Protein AF-W1YP73-F1 (afdb_monomer)

pLDDT: mean 88.68, std 14.27, range [38.91, 98.44]

Radius of gyration: 13.32 Å; Cα contacts (8 Å, |Δi|>4): 98; chains: 1; bounding box: 28×20×43 Å

Nearest PDB structures (foldseek):
  3vth-assembly1_A  TM=9.342E-01  e=4.705E-05  Caldanaerobacter subterraneus subsp. tengcongensis MB4
  4oj3-assembly1_A  TM=9.505E-01  e=9.128E-04  Saccharolobus solfataricus P2
  4oj1-assembly1_A  TM=9.147E-01  e=1.546E-03  Saccharolobus solfataricus P2
  7chx-assembly2_B  TM=9.349E-01  e=2.620E-03  Staphylococcus aureus
  3ofh-assembly3_A  TM=4.635E-01  e=9.229E-01  Mus musculus

Structure (mmCIF, N/CA/C/O backbone):
data_AF-W1YP73-F1
#
_entry.id   AF-W1YP73-F1
#
loop_
_atom_site.group_PDB
_atom_site.id
_atom_site.type_symbol
_atom_site.label_atom_id
_atom_site.label_alt_id
_atom_site.label_comp_id
_atom_site.label_asym_id
_atom_site.label_entity_id
_atom_site.label_seq_id
_atom_site.pdbx_PDB_ins_code
_atom_site.Cartn_x
_atom_site.Cartn_y
_atom_site.Cartn_z
_atom_site.occupancy
_atom_site.B_iso_or_equiv
_atom_site.auth_seq_id
_atom_site.auth_comp_id
_atom_site.auth_asym_id
_atom_site.auth_atom_id
_atom_site.pdbx_PDB_model_num
ATOM 1 N N . MET A 1 1 ? -12.487 -11.532 29.764 1.00 38.91 1 MET A N 1
ATOM 2 C CA . MET A 1 1 ? -12.401 -10.065 29.603 1.00 38.91 1 MET A CA 1
ATOM 3 C C . MET A 1 1 ? -11.398 -9.773 28.502 1.00 38.91 1 MET A C 1
ATOM 5 O O . MET A 1 1 ? -10.207 -9.885 28.753 1.00 38.91 1 MET A O 1
ATOM 9 N N . LYS A 1 2 ? -11.845 -9.506 27.270 1.00 45.53 2 LYS A N 1
ATOM 10 C CA . LYS A 1 2 ? -10.956 -8.934 26.251 1.00 45.53 2 LYS A CA 1
ATOM 11 C C . LYS A 1 2 ? -11.031 -7.421 26.433 1.00 45.53 2 LYS A C 1
ATOM 13 O O . LYS A 1 2 ? -12.128 -6.880 26.496 1.00 45.53 2 LYS A O 1
ATOM 18 N N . GLN A 1 3 ? -9.879 -6.808 26.677 1.00 47.75 3 GLN A N 1
ATOM 19 C CA . GLN A 1 3 ? -9.721 -5.372 26.881 1.00 47.75 3 GLN A CA 1
ATOM 20 C C . GLN A 1 3 ? -10.379 -4.637 25.704 1.00 47.75 3 GLN A C 1
ATOM 22 O O . GLN A 1 3 ? -9.974 -4.839 24.563 1.00 47.75 3 GLN A O 1
ATOM 27 N N . ASN A 1 4 ? -11.392 -3.811 25.973 1.00 53.41 4 ASN A N 1
ATOM 28 C CA . ASN A 1 4 ? -11.886 -2.831 25.009 1.00 53.41 4 ASN A CA 1
ATOM 29 C C . ASN A 1 4 ? -10.844 -1.708 24.926 1.00 53.41 4 ASN A C 1
ATOM 31 O O . ASN A 1 4 ? -11.007 -0.649 25.528 1.00 53.41 4 ASN A O 1
ATOM 35 N N . SER A 1 5 ? -9.733 -1.952 24.235 1.00 59.91 5 SER A N 1
ATOM 36 C CA . SER A 1 5 ? -8.884 -0.868 23.757 1.00 59.91 5 SER A CA 1
ATOM 37 C C . SER A 1 5 ? -9.683 -0.114 22.701 1.00 59.91 5 SER A C 1
ATOM 39 O O . SER A 1 5 ? -10.135 -0.729 21.738 1.00 59.91 5 SER A O 1
ATOM 41 N N . ASN A 1 6 ? -9.881 1.193 22.889 1.00 64.81 6 ASN A N 1
ATOM 42 C CA . ASN A 1 6 ? -10.349 2.095 21.838 1.00 64.81 6 ASN A CA 1
ATOM 43 C C . ASN A 1 6 ? -9.406 1.933 20.635 1.00 64.81 6 ASN A C 1
ATOM 45 O O . ASN A 1 6 ? -8.336 2.536 20.597 1.00 64.81 6 ASN A O 1
ATOM 49 N N . GLN A 1 7 ? -9.757 1.060 19.693 1.00 72.94 7 GLN A N 1
ATOM 50 C CA . GLN A 1 7 ? -9.049 0.944 18.430 1.00 72.94 7 GL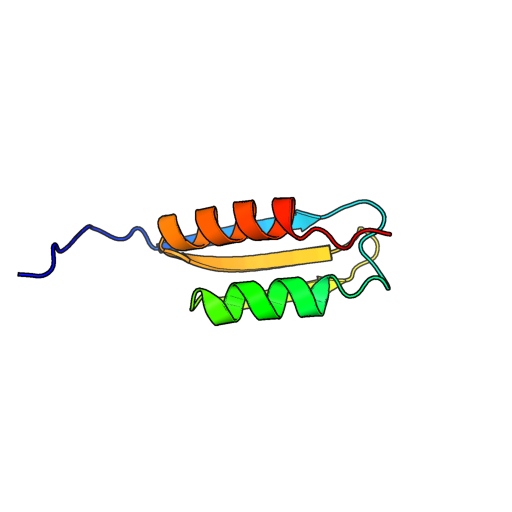N A CA 1
ATOM 51 C C . GLN A 1 7 ? -9.480 2.138 17.592 1.00 72.94 7 GLN A C 1
ATOM 53 O O . GLN A 1 7 ? -10.596 2.180 17.074 1.00 72.94 7 GLN A O 1
ATOM 58 N N . THR A 1 8 ? -8.610 3.142 17.518 1.00 89.75 8 THR A N 1
ATOM 59 C CA . THR A 1 8 ? -8.779 4.228 16.561 1.00 89.75 8 THR A CA 1
ATOM 60 C C . THR A 1 8 ? -8.735 3.615 15.168 1.00 89.75 8 THR A C 1
ATOM 62 O O . THR A 1 8 ? -7.785 2.915 14.816 1.00 89.75 8 THR A O 1
ATOM 65 N N . ILE A 1 9 ? -9.805 3.828 14.406 1.00 94.88 9 ILE A N 1
ATOM 66 C CA . ILE A 1 9 ? -9.851 3.475 12.994 1.00 94.88 9 ILE A CA 1
ATOM 67 C C . ILE A 1 9 ? -9.370 4.686 12.212 1.00 94.88 9 ILE A C 1
ATOM 69 O O . ILE A 1 9 ? -9.911 5.783 12.363 1.00 94.88 9 ILE A O 1
ATOM 73 N N . GLU A 1 10 ? -8.376 4.476 11.363 1.00 97.31 10 GLU A N 1
ATOM 74 C CA . GLU A 1 10 ? -7.797 5.514 10.521 1.00 97.31 10 GLU A CA 1
ATOM 75 C C . GLU A 1 10 ? -7.790 5.072 9.062 1.00 97.31 10 GLU A C 1
ATOM 77 O O . GLU A 1 10 ? -7.905 3.886 8.747 1.00 97.31 10 GLU A O 1
ATOM 82 N N . ARG A 1 11 ? -7.655 6.05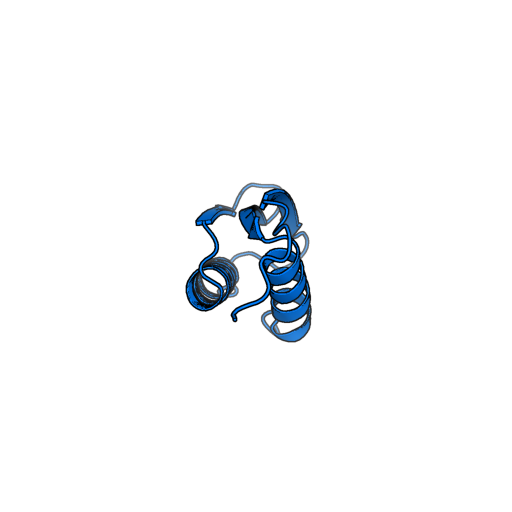1 8.167 1.00 98.25 11 ARG A N 1
ATOM 83 C CA . ARG A 1 11 ? -7.443 5.841 6.737 1.00 98.25 11 ARG A CA 1
ATOM 84 C C . ARG A 1 11 ? -6.174 6.568 6.327 1.00 98.25 11 ARG A C 1
ATOM 86 O O . ARG A 1 11 ? -6.085 7.782 6.495 1.00 98.25 11 ARG A O 1
ATOM 93 N N . TRP A 1 12 ? -5.203 5.830 5.805 1.00 98.25 12 TRP A N 1
ATOM 94 C CA . TRP A 1 12 ? -3.911 6.354 5.375 1.00 98.25 12 TRP A CA 1
ATOM 95 C C . TRP A 1 12 ? -3.808 6.330 3.853 1.00 98.25 12 TRP A C 1
ATOM 97 O O . TRP A 1 12 ? -4.212 5.364 3.206 1.00 98.25 12 TRP A O 1
ATOM 107 N N . GLY A 1 13 ? -3.240 7.398 3.294 1.00 98.12 13 GLY A N 1
ATOM 108 C CA . GLY A 1 13 ? -2.821 7.469 1.898 1.00 98.12 13 GLY A CA 1
ATOM 109 C C . GLY A 1 13 ? -1.300 7.422 1.823 1.00 98.12 13 GLY A C 1
ATOM 110 O O . GLY A 1 13 ? -0.632 8.323 2.327 1.00 98.12 13 GLY A O 1
ATOM 111 N N . ILE A 1 14 ? -0.754 6.382 1.197 1.00 96.62 14 ILE A N 1
ATOM 112 C CA . ILE A 1 14 ? 0.685 6.118 1.144 1.00 96.62 14 ILE A CA 1
ATOM 113 C C . ILE A 1 14 ? 1.138 6.121 -0.315 1.00 96.62 14 ILE A C 1
ATOM 115 O O . ILE A 1 14 ? 0.559 5.453 -1.175 1.00 96.62 14 ILE A O 1
ATOM 119 N N . ARG A 1 15 ? 2.200 6.878 -0.594 1.00 95.38 15 ARG A N 1
ATOM 120 C CA . ARG A 1 15 ? 2.843 6.947 -1.906 1.00 95.38 15 ARG A CA 1
ATOM 121 C C . ARG A 1 15 ? 4.188 6.234 -1.845 1.00 95.38 15 ARG A C 1
ATOM 123 O O . ARG A 1 15 ? 5.060 6.647 -1.088 1.00 95.38 15 ARG A O 1
ATOM 130 N N . TYR A 1 16 ? 4.371 5.234 -2.698 1.00 93.00 16 TYR A N 1
ATOM 131 C CA . TYR A 1 16 ? 5.665 4.600 -2.927 1.00 93.00 16 TYR A CA 1
ATOM 132 C C . TYR A 1 16 ? 6.234 5.067 -4.268 1.00 93.00 16 TYR A C 1
ATOM 134 O O . TYR A 1 16 ? 5.562 5.005 -5.301 1.00 93.00 16 TYR A O 1
ATOM 142 N N . THR A 1 17 ? 7.478 5.537 -4.242 1.00 91.38 17 THR A N 1
ATOM 143 C CA . THR A 1 17 ? 8.220 6.059 -5.399 1.00 91.38 17 THR A CA 1
ATOM 144 C C . THR A 1 17 ? 9.494 5.247 -5.631 1.00 91.38 17 THR A C 1
ATOM 146 O O . THR A 1 17 ? 9.986 4.598 -4.713 1.00 91.38 17 THR A O 1
ATOM 149 N N . GLY A 1 18 ? 10.066 5.316 -6.835 1.00 88.31 18 GLY A N 1
ATOM 150 C CA . GLY A 1 18 ? 11.256 4.545 -7.216 1.00 88.31 18 GLY A CA 1
ATOM 151 C C . GLY A 1 18 ? 10.902 3.337 -8.083 1.00 88.31 18 GLY A C 1
ATOM 152 O O . GLY A 1 18 ? 9.935 3.380 -8.846 1.00 88.31 18 GLY A O 1
ATOM 153 N N . ILE A 1 19 ? 11.677 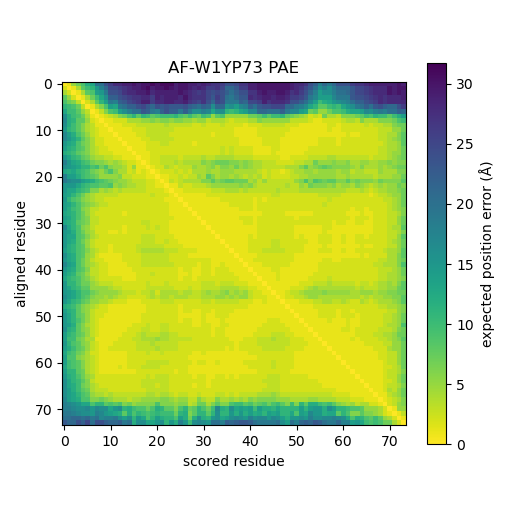2.254 -7.991 1.00 84.88 19 ILE A N 1
ATOM 154 C CA . ILE A 1 19 ? 11.458 1.048 -8.805 1.00 84.88 19 ILE A CA 1
ATOM 155 C C . ILE A 1 19 ? 10.385 0.173 -8.142 1.00 84.88 19 ILE A C 1
ATOM 157 O O . ILE A 1 19 ? 10.670 -0.811 -7.471 1.00 84.88 19 ILE A O 1
ATOM 161 N N . VAL A 1 20 ? 9.125 0.578 -8.304 1.00 84.38 20 VAL A N 1
ATOM 162 C CA . VAL A 1 20 ? 7.952 -0.056 -7.664 1.00 84.38 20 VAL A CA 1
ATOM 163 C C . VAL A 1 20 ? 6.958 -0.648 -8.671 1.00 84.38 20 VAL A C 1
ATOM 165 O O . VAL A 1 20 ? 5.966 -1.272 -8.298 1.00 84.38 20 VAL A O 1
ATOM 168 N N . GLN A 1 21 ? 7.214 -0.483 -9.971 1.00 85.94 21 GLN A N 1
ATOM 169 C CA . GLN A 1 21 ? 6.363 -0.988 -11.050 1.00 85.94 21 GLN A CA 1
ATOM 170 C C . GLN A 1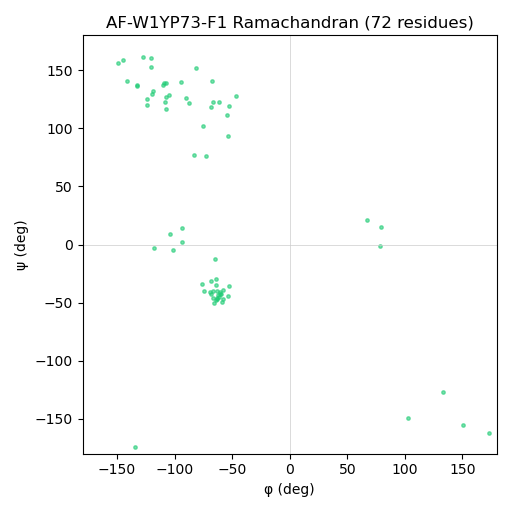 21 ? 7.023 -2.170 -11.758 1.00 85.94 21 GLN A C 1
ATOM 172 O O . GLN A 1 21 ? 8.223 -2.165 -11.997 1.00 85.94 21 GLN A O 1
ATOM 177 N N . GLY A 1 22 ? 6.234 -3.198 -12.084 1.00 85.62 22 GLY A N 1
ATOM 178 C CA . GLY A 1 22 ? 6.740 -4.424 -12.717 1.00 85.62 22 GLY A CA 1
ATOM 179 C C . GLY A 1 22 ? 7.425 -5.416 -11.766 1.00 85.62 22 GLY A C 1
ATOM 180 O O . GLY A 1 22 ? 7.787 -6.497 -12.205 1.00 85.62 22 GLY A O 1
ATOM 181 N N . VAL A 1 23 ? 7.535 -5.096 -10.471 1.00 87.06 23 VAL A N 1
ATOM 182 C CA . VAL A 1 23 ? 8.278 -5.889 -9.463 1.00 87.06 23 VAL A CA 1
ATOM 183 C C . VAL A 1 23 ? 7.389 -6.709 -8.519 1.00 87.06 23 VAL A C 1
ATOM 185 O O . VAL A 1 23 ? 7.843 -7.215 -7.503 1.00 87.06 23 VAL A O 1
ATOM 188 N N . GLY A 1 24 ? 6.084 -6.797 -8.793 1.00 88.56 24 GLY A N 1
ATOM 189 C CA . GLY A 1 24 ? 5.145 -7.494 -7.899 1.00 88.56 24 GLY A CA 1
ATOM 190 C C . GLY A 1 24 ? 4.707 -6.697 -6.660 1.00 88.56 24 GLY A C 1
ATOM 191 O O . GLY A 1 24 ? 4.091 -7.265 -5.762 1.00 88.56 24 GLY A O 1
ATOM 192 N N . PHE A 1 25 ? 4.929 -5.376 -6.630 1.00 91.00 25 PHE A N 1
ATOM 193 C CA . PHE A 1 25 ? 4.583 -4.523 -5.481 1.00 91.00 25 PHE A CA 1
ATOM 194 C C . PHE A 1 25 ? 3.081 -4.529 -5.133 1.00 91.00 25 PHE A C 1
ATOM 196 O O . PHE A 1 25 ? 2.708 -4.624 -3.969 1.00 91.00 25 PHE A O 1
ATOM 203 N N . ARG A 1 26 ? 2.186 -4.474 -6.134 1.00 94.38 26 ARG A N 1
ATOM 204 C CA . ARG A 1 26 ? 0.727 -4.512 -5.887 1.00 94.38 26 ARG A CA 1
ATOM 205 C C . ARG A 1 26 ? 0.265 -5.839 -5.255 1.00 94.38 26 ARG A C 1
ATOM 207 O O . ARG A 1 26 ? -0.464 -5.772 -4.268 1.00 94.38 26 ARG A O 1
ATOM 214 N N . PRO A 1 27 ? 0.677 -7.024 -5.761 1.00 94.19 27 PRO A N 1
ATOM 215 C CA . PRO A 1 27 ? 0.450 -8.290 -5.063 1.00 94.19 27 PRO A CA 1
ATOM 216 C C . PRO A 1 27 ? 0.956 -8.305 -3.615 1.00 94.19 27 PRO A C 1
ATOM 218 O O . PRO A 1 27 ? 0.212 -8.740 -2.740 1.00 94.19 27 PRO A O 1
ATOM 221 N N . LEU A 1 28 ? 2.165 -7.791 -3.352 1.00 93.44 28 LEU A N 1
ATOM 222 C CA . LEU A 1 28 ? 2.731 -7.706 -1.998 1.00 93.44 28 LEU A CA 1
ATOM 223 C C . LEU A 1 28 ? 1.838 -6.875 -1.063 1.00 93.44 28 LEU A C 1
ATOM 225 O O . LEU A 1 28 ? 1.468 -7.339 0.013 1.00 93.44 28 LEU A O 1
ATOM 229 N N . VAL A 1 29 ? 1.428 -5.682 -1.507 1.00 95.50 29 VAL A N 1
ATOM 230 C CA . VAL A 1 29 ? 0.504 -4.810 -0.763 1.00 95.50 29 VAL A CA 1
ATOM 231 C C . VAL A 1 29 ? -0.819 -5.516 -0.478 1.00 95.50 29 VAL A C 1
ATOM 233 O O . VAL A 1 29 ? -1.296 -5.498 0.653 1.00 95.50 29 VAL A O 1
ATOM 236 N N . SER A 1 30 ? -1.412 -6.160 -1.487 1.00 95.88 30 SER A N 1
ATOM 237 C CA . SER A 1 30 ? -2.689 -6.856 -1.315 1.00 95.88 30 SER A CA 1
ATOM 238 C C . SER A 1 30 ? -2.588 -8.033 -0.343 1.00 95.88 30 SER A C 1
ATOM 240 O O . SER A 1 30 ? -3.549 -8.298 0.375 1.00 95.88 30 SER A O 1
ATOM 242 N N . MET A 1 31 ? -1.455 -8.739 -0.326 1.00 95.94 31 MET A N 1
ATOM 243 C CA . MET A 1 31 ? -1.207 -9.860 0.580 1.00 95.94 31 MET A CA 1
ATOM 244 C C . MET A 1 31 ? -1.140 -9.385 2.035 1.00 95.94 31 MET A C 1
ATOM 246 O O . MET A 1 31 ? -1.882 -9.905 2.868 1.00 95.94 31 MET A O 1
ATOM 250 N N . TRP A 1 32 ? -0.341 -8.351 2.319 1.00 97.12 32 TRP A N 1
ATOM 251 C CA . TRP A 1 32 ? -0.212 -7.789 3.666 1.00 97.12 32 TRP A CA 1
ATOM 252 C C . TRP A 1 32 ? -1.493 -7.110 4.159 1.00 97.12 32 TRP A C 1
ATOM 254 O O . TRP A 1 32 ? -1.886 -7.289 5.309 1.00 97.12 32 TRP A O 1
ATOM 264 N N . ALA A 1 33 ? -2.198 -6.379 3.291 1.00 97.25 33 ALA A N 1
ATOM 265 C CA . ALA A 1 33 ? -3.486 -5.792 3.654 1.00 97.25 33 ALA A CA 1
ATOM 266 C C . ALA A 1 33 ? -4.506 -6.881 4.035 1.00 97.25 33 ALA A C 1
ATOM 268 O O . ALA A 1 33 ? -5.200 -6.755 5.041 1.00 97.25 33 ALA A O 1
ATOM 269 N N . HIS A 1 34 ? -4.560 -7.978 3.272 1.00 97.00 34 HIS A N 1
ATOM 270 C CA . HIS A 1 34 ? -5.469 -9.086 3.556 1.00 97.00 34 HIS A CA 1
ATOM 271 C C . HIS A 1 34 ? -5.096 -9.846 4.835 1.00 97.00 34 HIS A C 1
ATOM 273 O O . HIS A 1 34 ? -5.983 -10.153 5.631 1.00 97.00 34 HIS A O 1
ATOM 279 N N . SER A 1 35 ? -3.806 -10.125 5.063 1.00 97.12 35 SER A N 1
ATOM 280 C CA . SER A 1 35 ? -3.348 -10.856 6.254 1.00 97.12 35 SER A CA 1
ATOM 281 C C . SER A 1 35 ? -3.619 -10.098 7.558 1.00 97.12 35 SER A C 1
ATOM 283 O O . SER A 1 35 ? -3.874 -10.728 8.584 1.00 97.12 35 SER A O 1
ATOM 285 N N . LEU A 1 36 ? -3.636 -8.763 7.504 1.00 96.44 36 LEU A N 1
ATOM 286 C CA . LEU A 1 36 ? -3.926 -7.875 8.633 1.00 96.44 36 LEU A CA 1
ATOM 287 C C . LEU A 1 36 ? -5.406 -7.456 8.727 1.00 96.44 36 LEU A C 1
ATOM 289 O O . LEU A 1 36 ? -5.765 -6.677 9.604 1.00 96.44 36 LEU A O 1
ATOM 293 N N . GLY A 1 37 ? -6.282 -7.947 7.841 1.00 96.75 37 GLY A N 1
ATOM 294 C CA . GLY A 1 37 ? -7.706 -7.585 7.843 1.00 96.75 37 GLY A CA 1
ATOM 295 C C . GLY A 1 37 ? -7.989 -6.120 7.480 1.00 96.75 37 GLY A C 1
ATOM 296 O O . GLY A 1 37 ? -9.050 -5.591 7.814 1.00 96.75 37 GLY A O 1
ATOM 297 N N . LEU A 1 38 ? -7.052 -5.459 6.799 1.00 97.81 38 LEU A N 1
ATOM 298 C CA . LEU A 1 38 ? -7.167 -4.077 6.350 1.00 97.81 38 LEU A CA 1
ATOM 299 C C . LEU A 1 38 ? -7.972 -3.985 5.048 1.00 97.81 38 LEU A C 1
ATOM 301 O O . LEU A 1 38 ? -7.994 -4.901 4.224 1.00 97.81 38 LEU A O 1
ATOM 305 N N . THR A 1 39 ? -8.626 -2.844 4.836 1.00 98.06 39 THR A N 1
ATOM 306 C CA . THR A 1 39 ? -9.452 -2.585 3.642 1.00 98.06 39 THR A CA 1
ATOM 307 C C . THR A 1 39 ? -8.932 -1.386 2.868 1.00 98.06 39 THR A C 1
ATOM 309 O O . THR A 1 39 ? -8.338 -0.490 3.455 1.00 98.06 39 THR A O 1
ATOM 312 N N . GLY A 1 40 ? -9.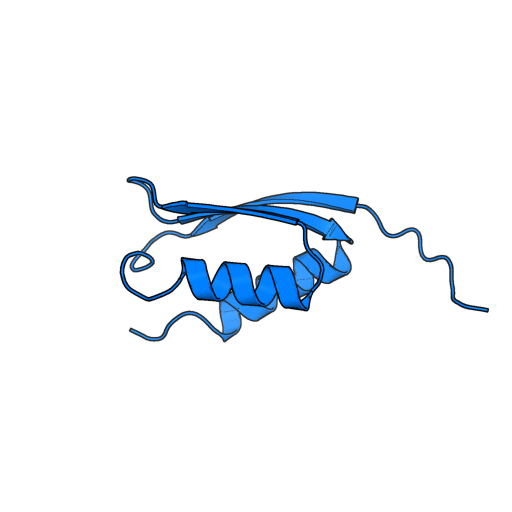155 -1.334 1.556 1.00 97.44 40 GLY A N 1
ATOM 313 C CA . GLY A 1 40 ? -8.664 -0.231 0.735 1.00 97.44 40 GLY A CA 1
ATOM 314 C C . GLY A 1 40 ? -8.373 -0.644 -0.698 1.00 97.44 40 GLY A C 1
ATOM 315 O O . GLY A 1 40 ? -8.958 -1.603 -1.203 1.00 97.44 40 GLY A O 1
ATOM 316 N N . PHE A 1 41 ? -7.479 0.087 -1.358 1.00 98.06 41 PHE A N 1
ATOM 317 C CA . PHE A 1 41 ? -7.089 -0.182 -2.736 1.00 98.06 41 PHE A CA 1
ATOM 318 C C . PHE A 1 41 ? -5.643 0.229 -3.020 1.00 98.06 41 PHE A C 1
ATOM 320 O O . PHE A 1 41 ? -5.068 1.097 -2.367 1.00 98.06 41 PHE A O 1
ATOM 327 N N . VAL A 1 42 ? -5.061 -0.399 -4.041 1.00 97.25 42 VAL A N 1
ATOM 328 C CA . VAL A 1 42 ? -3.718 -0.104 -4.540 1.00 97.25 42 VAL A CA 1
ATOM 329 C C . VAL A 1 42 ? -3.744 0.010 -6.059 1.00 97.25 42 VAL A C 1
ATOM 331 O O . VAL A 1 42 ? -4.352 -0.814 -6.744 1.00 97.25 42 VAL A O 1
ATOM 334 N N . TYR A 1 43 ? -3.063 1.014 -6.606 1.00 95.56 43 TYR A N 1
ATOM 335 C CA . TYR A 1 43 ? -2.924 1.187 -8.050 1.00 95.56 43 TYR A CA 1
ATOM 336 C C . TYR A 1 43 ? -1.559 1.762 -8.426 1.00 95.56 43 TYR A C 1
ATOM 338 O O . TYR A 1 43 ? -0.871 2.381 -7.615 1.00 95.56 43 TYR A O 1
ATOM 346 N N . ASN A 1 44 ? -1.177 1.538 -9.683 1.00 94.88 44 ASN A N 1
ATOM 347 C CA . ASN A 1 44 ? -0.018 2.185 -10.284 1.00 94.88 44 ASN A CA 1
ATOM 348 C C . ASN A 1 44 ? -0.492 3.431 -11.033 1.00 94.88 44 ASN A C 1
ATOM 350 O O . ASN A 1 44 ? -1.504 3.371 -11.732 1.00 94.88 44 ASN A O 1
ATOM 354 N N . ASP A 1 45 ? 0.265 4.515 -10.949 1.00 93.50 45 ASP A N 1
ATOM 355 C CA . ASP A 1 45 ? 0.110 5.692 -11.804 1.00 93.50 45 ASP A CA 1
ATOM 356 C C . ASP A 1 45 ? 1.475 6.167 -12.322 1.00 93.50 45 ASP A C 1
ATOM 358 O O . ASP A 1 45 ? 2.493 5.509 -12.117 1.00 93.50 45 ASP A O 1
ATOM 362 N N . SER A 1 46 ? 1.527 7.301 -13.022 1.00 92.44 46 SER A N 1
ATOM 363 C CA . SER A 1 46 ? 2.790 7.832 -13.552 1.00 92.44 46 SER A CA 1
ATOM 364 C C . SER A 1 46 ? 3.796 8.253 -12.472 1.00 92.44 46 SER A C 1
ATOM 366 O O . SER A 1 46 ? 4.956 8.482 -12.800 1.00 92.44 46 SER A O 1
ATOM 368 N N . GLN A 1 47 ? 3.382 8.350 -11.204 1.00 92.44 47 GLN A N 1
ATOM 369 C CA . GLN A 1 47 ? 4.216 8.774 -10.077 1.00 92.44 47 GLN A CA 1
ATOM 370 C C . GLN A 1 47 ? 4.711 7.599 -9.217 1.00 92.44 47 GLN A C 1
ATOM 372 O O . GLN A 1 47 ? 5.499 7.809 -8.296 1.00 92.44 47 GLN A O 1
ATOM 377 N N . GLY A 1 48 ? 4.274 6.366 -9.495 1.00 94.19 48 GLY A N 1
ATOM 378 C CA . GLY A 1 48 ? 4.699 5.164 -8.775 1.00 94.19 48 GLY A CA 1
ATOM 379 C C . GLY A 1 48 ? 3.521 4.278 -8.384 1.00 94.19 48 GLY A C 1
ATOM 380 O O . GLY A 1 48 ? 2.733 3.876 -9.243 1.00 94.19 48 GLY A O 1
ATOM 381 N N . VAL A 1 49 ? 3.431 3.935 -7.098 1.00 95.56 49 VAL A N 1
ATOM 382 C CA . VAL A 1 49 ? 2.323 3.165 -6.516 1.00 95.56 49 VAL A CA 1
ATOM 383 C C . VAL A 1 49 ? 1.637 4.009 -5.451 1.00 95.56 49 VAL A C 1
ATOM 385 O O . VAL A 1 49 ? 2.297 4.582 -4.582 1.00 95.56 49 VAL A O 1
ATOM 388 N N . TYR A 1 50 ? 0.310 4.064 -5.502 1.00 97.19 50 TYR A N 1
ATOM 389 C CA . TYR A 1 50 ? -0.506 4.631 -4.437 1.00 97.19 50 TYR A CA 1
ATOM 390 C C . TYR A 1 50 ? -1.282 3.534 -3.726 1.00 97.19 50 TYR A C 1
ATOM 392 O O . TYR A 1 50 ? -1.860 2.656 -4.373 1.00 97.19 50 TYR A O 1
ATOM 400 N N . VAL A 1 51 ? -1.316 3.621 -2.401 1.00 97.94 51 VAL A N 1
ATOM 401 C CA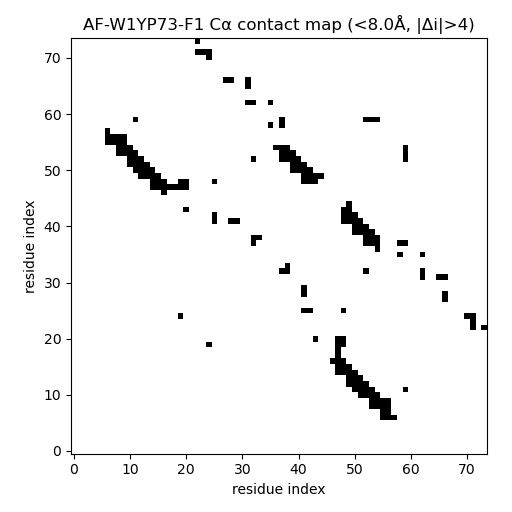 . VAL A 1 51 ? -2.093 2.751 -1.524 1.00 97.94 51 VAL A CA 1
ATOM 402 C C . VAL A 1 51 ? -2.997 3.628 -0.671 1.00 97.94 51 VAL A C 1
ATOM 404 O O . VAL A 1 51 ? -2.513 4.514 0.029 1.00 97.94 51 VAL A O 1
ATOM 407 N N . GLU A 1 52 ? -4.296 3.361 -0.704 1.00 98.44 52 GLU A N 1
ATOM 408 C CA . GLU A 1 52 ? -5.216 3.829 0.327 1.00 98.44 52 GLU A CA 1
ATOM 409 C C . GLU A 1 52 ? -5.619 2.635 1.177 1.00 98.44 52 GLU A C 1
ATOM 411 O O . GLU A 1 52 ? -6.063 1.621 0.636 1.00 98.44 52 GLU A O 1
ATOM 416 N N . ILE A 1 53 ? -5.459 2.741 2.492 1.00 98.38 53 ILE A N 1
ATOM 417 C CA . ILE A 1 53 ? -5.699 1.633 3.413 1.00 98.38 53 ILE A CA 1
ATOM 418 C C . ILE A 1 53 ? -6.370 2.125 4.696 1.00 98.38 53 ILE A C 1
ATOM 420 O O . ILE A 1 53 ? -6.075 3.211 5.187 1.00 98.38 53 ILE A O 1
ATOM 424 N N . GLN A 1 54 ? -7.314 1.344 5.213 1.00 98.19 54 GLN A N 1
ATOM 425 C CA . GLN A 1 54 ? -8.118 1.650 6.389 1.00 98.19 54 GLN A CA 1
ATOM 426 C C . GLN A 1 54 ? -8.161 0.452 7.338 1.00 98.19 54 GLN A C 1
ATOM 428 O O . GLN A 1 54 ? -8.406 -0.681 6.912 1.00 98.19 54 GLN A O 1
ATOM 433 N N . GLY A 1 55 ? -8.016 0.736 8.631 1.00 97.00 55 GLY A N 1
ATOM 434 C CA . GLY A 1 55 ? -8.156 -0.227 9.718 1.00 97.00 55 GLY A CA 1
ATOM 435 C C . GLY A 1 55 ? -7.754 0.375 11.058 1.00 97.00 55 GLY A C 1
ATOM 436 O O . GLY A 1 55 ? -7.701 1.597 11.201 1.00 97.00 55 GLY A O 1
ATOM 437 N N . CYS A 1 56 ? -7.488 -0.478 12.043 1.00 96.69 56 CYS A N 1
ATOM 438 C CA . CYS A 1 56 ? -6.998 -0.038 13.346 1.00 96.69 56 CYS A CA 1
ATOM 439 C C . CYS A 1 56 ? -5.580 0.529 13.214 1.00 96.69 56 CYS A C 1
ATOM 441 O O . CYS A 1 56 ? -4.757 -0.060 12.515 1.00 96.69 56 CYS A O 1
ATOM 443 N N . THR A 1 57 ? -5.255 1.605 13.936 1.00 95.69 57 THR A N 1
ATOM 444 C CA . THR A 1 57 ? -3.920 2.237 13.884 1.00 95.69 57 THR A CA 1
ATOM 445 C C . THR A 1 57 ? -2.773 1.243 14.128 1.00 95.69 57 THR A C 1
ATOM 447 O O . THR A 1 57 ? -1.732 1.341 13.487 1.00 95.69 57 THR A O 1
ATOM 450 N N . SER A 1 58 ? -2.964 0.242 14.998 1.00 95.19 58 SER A N 1
ATOM 451 C CA . SER A 1 58 ? -1.972 -0.822 15.233 1.00 95.19 58 SER A CA 1
ATOM 452 C C . SER A 1 58 ? -1.690 -1.660 13.987 1.00 95.19 58 SER A C 1
ATOM 454 O O . SER A 1 58 ? -0.538 -1.949 13.683 1.00 95.19 58 SER A O 1
ATOM 456 N N . ASP A 1 59 ? -2.738 -2.026 13.257 1.00 96.62 59 ASP A N 1
ATOM 457 C CA . ASP A 1 59 ? -2.644 -2.895 12.086 1.00 96.62 59 ASP A CA 1
ATOM 458 C C . ASP A 1 59 ? -2.090 -2.106 10.893 1.00 96.62 59 ASP A C 1
ATOM 460 O O . ASP A 1 59 ? -1.310 -2.630 10.104 1.00 96.62 59 ASP A O 1
ATOM 464 N N . LEU A 1 60 ? -2.425 -0.814 10.807 1.00 97.06 60 LEU A N 1
ATOM 465 C CA . LEU A 1 60 ? -1.850 0.116 9.835 1.00 97.06 60 LEU A CA 1
ATOM 466 C C . LEU A 1 60 ? -0.340 0.305 10.036 1.00 97.06 60 LEU A C 1
ATOM 468 O O . LEU A 1 60 ? 0.406 0.324 9.057 1.00 97.06 60 LEU A O 1
ATOM 472 N N . GLN A 1 61 ? 0.123 0.392 11.286 1.00 96.25 61 GLN A N 1
ATOM 473 C CA . GLN A 1 61 ? 1.553 0.462 11.582 1.00 96.25 61 GLN A CA 1
ATOM 474 C C . GLN A 1 61 ? 2.265 -0.849 11.221 1.00 96.25 61 GLN A C 1
ATOM 476 O O . GLN A 1 61 ? 3.280 -0.813 10.531 1.00 96.25 61 GLN A O 1
ATOM 481 N N . LEU A 1 62 ? 1.693 -2.001 11.599 1.00 96.19 62 LEU A N 1
ATOM 482 C CA . LEU A 1 62 ? 2.230 -3.315 11.222 1.00 96.19 62 LEU A CA 1
ATOM 483 C C . LEU A 1 62 ? 2.323 -3.484 9.702 1.00 96.19 62 LEU A C 1
ATOM 485 O O . LEU A 1 62 ? 3.301 -4.030 9.200 1.00 96.19 62 LEU A O 1
ATOM 489 N N . PHE A 1 63 ? 1.326 -2.995 8.962 1.00 96.62 63 PHE A N 1
ATOM 490 C CA . PHE A 1 63 ? 1.347 -2.991 7.503 1.00 96.62 63 PHE A CA 1
ATOM 491 C C . PHE A 1 63 ? 2.511 -2.162 6.949 1.00 96.62 63 PHE A C 1
ATOM 493 O O . PHE A 1 63 ? 3.198 -2.609 6.031 1.00 96.62 63 PHE A O 1
ATOM 500 N N . LEU A 1 64 ? 2.741 -0.962 7.492 1.00 95.19 64 LEU A N 1
ATOM 501 C CA . LEU A 1 64 ? 3.822 -0.090 7.037 1.00 95.19 64 LEU A CA 1
ATOM 502 C C . LEU A 1 64 ? 5.194 -0.733 7.267 1.00 95.19 64 LEU A C 1
ATOM 504 O O . LEU A 1 64 ? 6.011 -0.742 6.345 1.00 95.19 64 LEU A O 1
ATOM 508 N N . ASP A 1 65 ? 5.409 -1.292 8.457 1.00 94.81 65 ASP A N 1
ATOM 509 C CA . ASP A 1 65 ? 6.661 -1.951 8.836 1.00 94.81 65 ASP A CA 1
ATOM 510 C C . ASP A 1 65 ? 6.910 -3.185 7.948 1.00 94.81 65 ASP A C 1
ATOM 512 O O . ASP A 1 65 ? 7.975 -3.321 7.346 1.00 94.81 65 ASP A O 1
ATOM 516 N N . ALA A 1 66 ? 5.889 -4.027 7.749 1.00 93.56 66 ALA A N 1
ATOM 517 C CA . ALA A 1 66 ? 5.988 -5.219 6.909 1.00 93.56 66 ALA A CA 1
ATOM 518 C C . ALA A 1 66 ?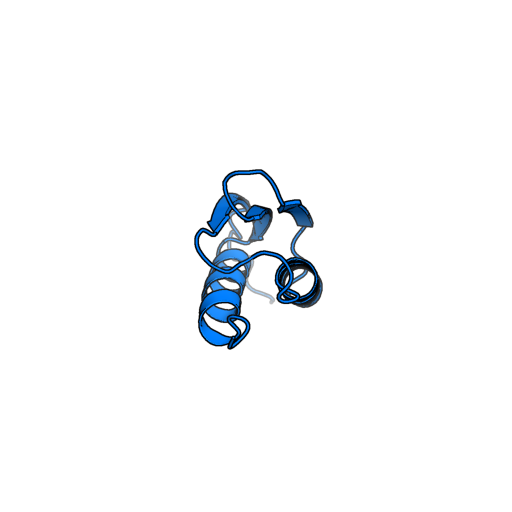 6.330 -4.892 5.446 1.00 93.56 66 ALA A C 1
ATOM 520 O O . ALA A 1 66 ? 7.153 -5.568 4.833 1.00 93.56 66 ALA A O 1
ATOM 521 N N . ILE A 1 67 ? 5.742 -3.835 4.872 1.00 91.94 67 ILE A N 1
ATOM 522 C CA . ILE A 1 67 ? 6.064 -3.416 3.500 1.00 91.94 67 ILE A CA 1
ATOM 523 C C . ILE A 1 67 ? 7.493 -2.868 3.392 1.00 91.94 67 ILE A C 1
ATOM 525 O O . ILE A 1 67 ? 8.103 -3.017 2.333 1.00 91.94 67 ILE A O 1
ATOM 529 N N . GLN A 1 68 ? 8.034 -2.234 4.438 1.00 87.81 68 GLN A N 1
ATOM 530 C CA . GLN A 1 68 ? 9.431 -1.786 4.446 1.00 87.81 68 GLN A CA 1
ATOM 531 C C . GL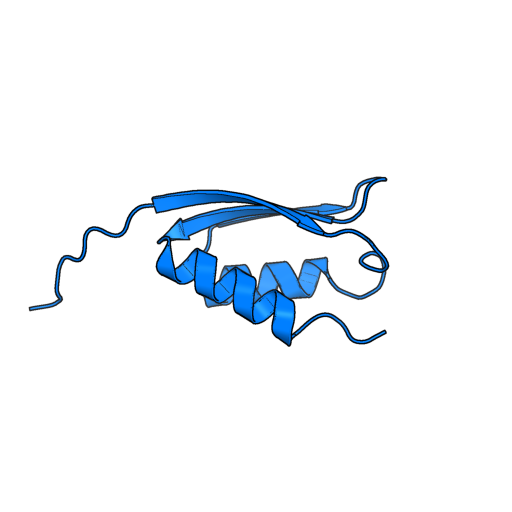N A 1 68 ? 10.411 -2.965 4.493 1.00 87.81 68 GLN A C 1
ATOM 533 O O . GLN A 1 68 ? 11.396 -2.947 3.755 1.00 87.81 68 GLN A O 1
ATOM 538 N N . ASP A 1 69 ? 10.115 -3.992 5.289 1.00 87.06 69 ASP A N 1
ATOM 539 C CA . ASP A 1 69 ? 10.977 -5.169 5.449 1.00 87.06 69 ASP A CA 1
ATOM 540 C C . ASP A 1 69 ? 10.936 -6.114 4.233 1.00 87.06 69 ASP A C 1
ATOM 542 O O . ASP A 1 69 ? 11.975 -6.615 3.787 1.00 87.06 69 ASP A O 1
ATOM 546 N N . ASP A 1 70 ? 9.750 -6.314 3.653 1.00 79.69 70 ASP A N 1
ATOM 547 C CA . ASP A 1 70 ? 9.516 -7.216 2.518 1.00 79.69 70 ASP A CA 1
ATOM 548 C C . ASP A 1 70 ? 9.591 -6.516 1.153 1.00 79.69 70 ASP A C 1
ATOM 550 O O . ASP A 1 70 ? 9.144 -7.077 0.144 1.00 79.69 70 ASP A O 1
ATOM 554 N N . GLN A 1 71 ? 10.136 -5.293 1.088 1.00 69.81 71 GLN A N 1
ATOM 555 C CA . GLN A 1 71 ? 10.260 -4.558 -0.172 1.00 69.81 71 GLN A CA 1
ATOM 556 C C . GLN A 1 71 ? 10.834 -5.479 -1.263 1.00 69.81 71 GLN A C 1
ATOM 558 O O . GLN A 1 71 ? 11.871 -6.113 -1.027 1.00 69.81 71 GLN A O 1
ATOM 563 N N . PRO A 1 72 ? 10.185 -5.585 -2.445 1.00 62.72 72 PRO A N 1
ATOM 564 C CA . PRO A 1 72 ? 10.643 -6.481 -3.495 1.00 62.72 72 PRO A CA 1
ATOM 565 C C . PRO A 1 72 ? 12.100 -6.160 -3.813 1.00 62.72 72 PRO A C 1
ATOM 567 O O . PRO A 1 72 ? 12.408 -5.071 -4.302 1.00 62.72 72 PRO A O 1
ATOM 570 N N . ARG A 1 73 ? 13.006 -7.084 -3.480 1.00 58.28 73 ARG A N 1
ATOM 571 C CA . ARG A 1 73 ? 14.419 -6.936 -3.821 1.00 58.28 73 ARG A CA 1
ATOM 572 C C . ARG A 1 73 ? 14.510 -7.058 -5.335 1.00 58.28 73 ARG A C 1
ATOM 574 O O . ARG A 1 73 ? 14.080 -8.067 -5.891 1.00 58.28 73 ARG A O 1
ATOM 581 N N . LEU A 1 74 ? 14.981 -5.986 -5.960 1.00 54.06 74 LEU A N 1
ATOM 582 C CA . LEU A 1 74 ? 15.270 -5.923 -7.390 1.00 54.06 74 LEU A CA 1
ATOM 583 C C . LEU A 1 74 ? 16.304 -6.974 -7.789 1.00 54.06 74 LEU A C 1
ATOM 585 O O . LEU A 1 74 ? 17.264 -7.168 -7.007 1.00 54.06 74 LEU A O 1
#

Mean predicted aligne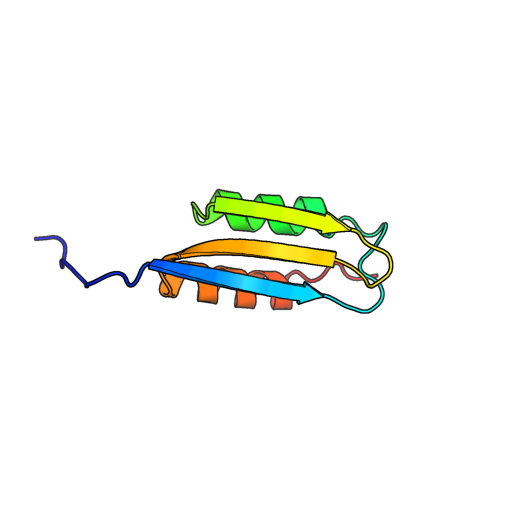d error: 5.44 Å

Secondary structure (DSSP, 8-state):
--------EEEEEEEE-SS-SSSSHHHHHHHHHHHTT-EEEEEEETTEEEEEEEEEHHHHHHHHHHHHHT----

Foldseek 3Di:
DPDPDVQDKDKDKDDDADPQPPLCNQVQLVVLCVVLVKDWDWDQDPRHIITIIIDGPVSVVVSVVSCVVPPRDD

InterPro domains:
  IPR001792 Acylphosphatase-like domain [PF00708] (14-72)
  IPR001792 Acylphosphatase-like domain [PS51160] (11-74)
  IPR036046 Acylphosphatase-like domain superfamily [SSF54975] (8-73)
  IPR051060 Carbamoyltransferase HypF-like [PTHR42959] (6-74)

Solvent-accessible surface area (backbone atoms only — not comparable to full-atom values): 4562 Å² total; per-residue (Å²): 135,81,81,85,68,87,70,53,71,47,74,49,80,47,79,48,68,72,95,50,76,96,61,58,46,66,62,53,51,53,51,50,33,56,77,63,71,39,46,74,53,73,50,76,58,100,77,31,34,42,36,40,42,33,38,39,54,70,49,53,50,52,45,53,53,49,52,66,75,64,49,70,81,128

Sequence (74 aa):
MKQNSNQTIERWGIRYTGIVQGVGFRPLVSMWAHSLGLTGFVYNDSQGVYVEIQGCTSDLQLFLDAIQDDQPRL

Organism: NCBI:txid408170